Protein AF-A0A966KJ25-F1 (afdb_monomer_lite)

Radius of gyration: 10.29 Å; chains: 1; bounding box: 28×13×21 Å

Secondary structure (DSSP, 8-state):
-EEEEE--GGGGGGS-TT-BTTEEEEE--TT--HHHHHHHTT--

Structure (mmCIF, N/CA/C/O backbone):
data_AF-A0A966KJ25-F1
#
_entry.id   AF-A0A966KJ25-F1
#
loop_
_atom_site.group_PDB
_atom_site.id
_atom_site.type_symbol
_atom_site.label_atom_id
_atom_site.label_alt_id
_atom_site.label_comp_id
_atom_site.label_asym_id
_atom_site.label_entity_id
_atom_site.label_seq_id
_atom_site.pdbx_PDB_ins_code
_atom_site.Cartn_x
_atom_site.Cartn_y
_atom_site.Cartn_z
_atom_site.occupancy
_atom_site.B_iso_or_equiv
_atom_site.auth_seq_id
_atom_site.auth_comp_id
_atom_site.auth_asym_id
_atom_site.auth_atom_id
_atom_site.pdbx_PDB_model_num
ATOM 1 N N . MET A 1 1 ? -14.585 -4.287 -5.890 1.00 93.50 1 MET A N 1
ATOM 2 C CA . MET A 1 1 ? -14.247 -2.848 -6.052 1.00 93.50 1 MET A CA 1
ATOM 3 C C . MET A 1 1 ? -12.830 -2.777 -6.581 1.00 93.50 1 MET A C 1
ATOM 5 O O . MET A 1 1 ? -11.991 -3.508 -6.082 1.00 93.50 1 MET A O 1
ATOM 9 N N . GLN A 1 2 ? -12.535 -1.904 -7.547 1.00 93.44 2 GLN A N 1
ATOM 10 C CA . GLN A 1 2 ? -11.159 -1.736 -8.026 1.00 93.44 2 GLN A CA 1
ATOM 11 C C . GLN A 1 2 ? -10.401 -0.653 -7.264 1.00 93.44 2 GLN A C 1
ATOM 13 O O . GLN A 1 2 ? -10.900 0.458 -7.086 1.00 93.44 2 GLN A O 1
ATOM 18 N N . VAL A 1 3 ? -9.165 -0.974 -6.883 1.00 93.56 3 VAL A N 1
ATOM 19 C CA . VAL A 1 3 ? -8.218 -0.037 -6.272 1.00 93.56 3 VAL A CA 1
ATOM 20 C C . VAL A 1 3 ? -6.850 -0.145 -6.939 1.00 93.56 3 VAL A C 1
ATOM 22 O O . VAL A 1 3 ? -6.468 -1.198 -7.449 1.00 93.56 3 VAL A O 1
ATOM 25 N N . THR A 1 4 ? -6.088 0.946 -6.905 1.00 95.06 4 THR A N 1
ATOM 26 C CA . THR A 1 4 ? -4.692 0.964 -7.356 1.00 95.06 4 THR A CA 1
ATOM 27 C C . THR A 1 4 ? -3.778 0.951 -6.140 1.00 95.06 4 THR A C 1
ATOM 29 O O . THR A 1 4 ? -3.734 1.925 -5.388 1.00 95.06 4 THR A O 1
ATOM 32 N N . LEU A 1 5 ? -3.021 -0.129 -5.966 1.00 94.00 5 LEU A N 1
ATOM 33 C CA . LEU A 1 5 ? -1.985 -0.227 -4.944 1.00 94.00 5 LEU A CA 1
ATOM 34 C C . LEU A 1 5 ? -0.667 0.293 -5.516 1.00 94.00 5 LEU A C 1
ATOM 36 O O . LEU A 1 5 ? -0.228 -0.185 -6.560 1.00 94.00 5 LEU A O 1
ATOM 40 N N . LYS A 1 6 ? -0.028 1.246 -4.830 1.00 95.19 6 LYS A N 1
ATOM 41 C CA . LYS A 1 6 ? 1.304 1.754 -5.186 1.00 95.19 6 LYS A CA 1
ATOM 42 C C . LYS A 1 6 ? 2.293 1.438 -4.075 1.00 95.19 6 LYS A C 1
ATOM 44 O O . LYS A 1 6 ? 2.099 1.883 -2.948 1.00 95.19 6 LYS A O 1
ATOM 49 N N . LEU A 1 7 ? 3.350 0.706 -4.400 1.00 94.50 7 LEU A N 1
ATOM 50 C CA . LEU A 1 7 ? 4.443 0.392 -3.480 1.00 94.50 7 LEU A CA 1
ATOM 51 C C . LEU A 1 7 ? 5.679 1.211 -3.864 1.00 94.50 7 LEU A C 1
ATOM 53 O O . LEU A 1 7 ? 5.869 1.549 -5.030 1.00 94.50 7 LEU A O 1
ATOM 57 N N . PHE A 1 8 ? 6.504 1.585 -2.890 1.00 93.81 8 PHE A N 1
ATOM 58 C CA . PHE A 1 8 ? 7.673 2.443 -3.108 1.00 93.81 8 PHE A CA 1
ATOM 59 C C . PHE A 1 8 ? 8.894 1.905 -2.364 1.00 93.81 8 PHE A C 1
ATOM 61 O O . PHE A 1 8 ? 8.764 1.163 -1.391 1.00 93.81 8 PHE A O 1
ATOM 68 N N . ALA A 1 9 ? 10.087 2.309 -2.811 1.00 93.81 9 ALA A N 1
ATOM 69 C CA . ALA A 1 9 ? 11.363 1.945 -2.197 1.00 93.81 9 ALA A CA 1
ATOM 70 C C . ALA A 1 9 ? 11.489 0.421 -1.973 1.00 93.81 9 ALA A C 1
ATOM 72 O O . ALA A 1 9 ? 11.366 -0.357 -2.926 1.00 93.81 9 ALA A O 1
ATOM 73 N N . SER A 1 10 ? 11.707 -0.003 -0.727 1.00 93.50 10 SER A N 1
ATOM 74 C CA . SER A 1 10 ? 11.880 -1.401 -0.317 1.00 93.50 10 SER A CA 1
ATOM 75 C C . SER A 1 10 ? 10.626 -2.267 -0.467 1.00 93.50 10 SER A C 1
ATOM 77 O O . SER A 1 10 ? 10.735 -3.483 -0.348 1.00 93.50 10 SER A O 1
ATOM 79 N N . LEU A 1 11 ? 9.460 -1.681 -0.760 1.00 93.44 11 LEU A N 1
ATOM 80 C CA . LEU A 1 11 ? 8.206 -2.417 -0.946 1.00 93.44 11 LEU A CA 1
ATOM 81 C C . LEU A 1 11 ? 7.987 -2.891 -2.393 1.00 93.44 11 LEU A C 1
ATOM 83 O O . LEU A 1 11 ? 7.115 -3.713 -2.647 1.00 93.44 11 LEU A O 1
ATOM 87 N N . THR A 1 12 ? 8.793 -2.420 -3.350 1.00 90.31 12 THR A N 1
ATOM 88 C CA . THR A 1 12 ? 8.714 -2.835 -4.766 1.00 90.31 12 THR A CA 1
ATOM 89 C C . THR A 1 12 ? 8.743 -4.363 -4.974 1.00 90.31 12 THR A C 1
ATOM 91 O O . THR A 1 12 ? 7.974 -4.843 -5.805 1.00 90.31 12 THR A O 1
ATOM 94 N N . PRO A 1 13 ? 9.551 -5.157 -4.235 1.00 90.69 13 PRO A N 1
ATOM 95 C CA . PRO A 1 13 ? 9.589 -6.616 -4.387 1.00 90.69 13 PRO A CA 1
ATOM 96 C C . PRO A 1 13 ? 8.287 -7.342 -4.026 1.00 90.69 13 PRO A C 1
ATOM 98 O O . PRO A 1 13 ? 8.124 -8.495 -4.411 1.00 90.69 13 PRO A O 1
ATOM 101 N N . TYR A 1 14 ? 7.371 -6.687 -3.308 1.00 90.25 14 TYR A N 1
ATOM 102 C CA . TYR A 1 14 ? 6.074 -7.258 -2.939 1.00 90.25 14 TYR A CA 1
ATOM 103 C C . TYR A 1 14 ? 5.006 -7.049 -4.019 1.00 90.25 14 TYR A C 1
ATOM 105 O O . TYR A 1 14 ? 3.886 -7.541 -3.893 1.00 90.25 14 TYR A O 1
ATOM 113 N N . LEU A 1 15 ? 5.328 -6.329 -5.099 1.00 90.06 15 LEU A N 1
ATOM 114 C CA . LEU A 1 15 ? 4.419 -6.206 -6.228 1.00 90.06 15 LEU A CA 1
ATOM 115 C C . LEU A 1 15 ? 4.310 -7.539 -6.985 1.00 90.06 15 LEU A C 1
ATOM 117 O O . LEU A 1 15 ? 5.319 -8.207 -7.235 1.00 90.06 15 LEU A O 1
ATOM 121 N N . PRO A 1 16 ? 3.102 -7.922 -7.425 1.00 87.31 16 PRO A N 1
ATOM 122 C CA . PRO A 1 16 ? 2.924 -9.109 -8.245 1.00 87.31 16 PRO A CA 1
ATOM 123 C C . PRO A 1 16 ? 3.590 -8.937 -9.618 1.00 87.31 16 PRO A C 1
ATOM 125 O O . PRO A 1 16 ? 3.749 -7.830 -10.123 1.00 87.31 16 PRO A O 1
ATOM 128 N N . LYS A 1 17 ? 3.931 -10.050 -10.282 1.00 87.06 17 LYS A N 1
ATOM 129 C CA . LYS A 1 17 ? 4.687 -10.049 -11.557 1.00 87.06 17 LYS A CA 1
ATOM 130 C C . LYS A 1 17 ? 4.031 -9.269 -12.706 1.00 87.06 17 LYS A C 1
ATOM 132 O O . LYS A 1 17 ? 4.715 -8.908 -13.655 1.00 87.06 17 LYS A O 1
ATOM 137 N N . HIS A 1 18 ? 2.718 -9.049 -12.645 1.00 89.50 18 HIS A N 1
ATOM 138 C CA . HIS A 1 18 ? 1.956 -8.288 -13.639 1.00 89.50 18 HIS A CA 1
ATOM 139 C C . HIS A 1 18 ? 1.802 -6.801 -13.272 1.00 89.50 18 HIS A C 1
ATOM 141 O O . HIS A 1 18 ? 1.085 -6.072 -13.958 1.00 89.50 18 HIS A O 1
ATOM 147 N N . ALA A 1 19 ? 2.441 -6.344 -12.192 1.00 91.38 19 ALA A N 1
ATOM 148 C CA . ALA A 1 19 ? 2.471 -4.939 -11.827 1.00 91.38 19 ALA A CA 1
ATOM 149 C C . ALA A 1 19 ? 3.176 -4.114 -12.908 1.00 91.38 19 ALA A C 1
ATOM 151 O O . ALA A 1 19 ? 4.138 -4.550 -13.548 1.00 91.38 19 ALA A O 1
ATOM 152 N N . LYS A 1 20 ? 2.704 -2.885 -13.096 1.00 92.06 20 LYS A N 1
ATOM 153 C CA . LYS A 1 20 ? 3.299 -1.940 -14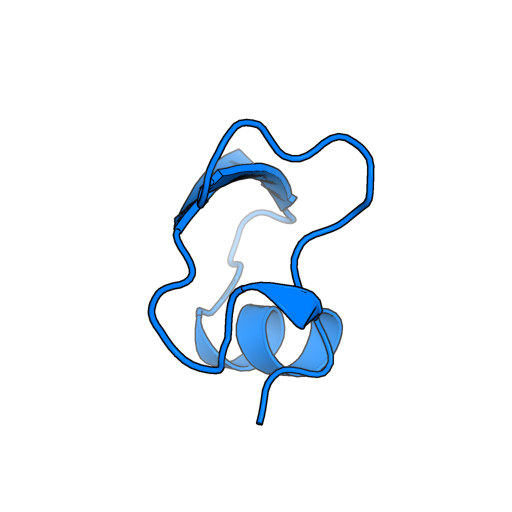.033 1.00 92.06 20 LYS A CA 1
ATOM 154 C C . LYS A 1 20 ? 4.055 -0.901 -13.224 1.00 92.06 20 LYS A C 1
ATOM 156 O O . LYS A 1 20 ? 3.455 -0.129 -12.488 1.00 92.06 20 LYS A O 1
ATOM 161 N N . ARG A 1 21 ? 5.380 -0.850 -13.386 1.00 91.75 21 ARG A N 1
ATOM 162 C CA . ARG A 1 21 ? 6.262 0.005 -12.572 1.00 91.75 21 ARG A CA 1
ATOM 163 C C . ARG A 1 21 ? 6.113 -0.324 -11.084 1.00 91.75 21 ARG A C 1
ATOM 165 O O . ARG A 1 21 ? 6.520 -1.396 -10.663 1.00 91.75 21 ARG A O 1
ATOM 172 N N . ASN A 1 22 ? 5.558 0.603 -10.313 1.00 93.50 22 ASN A N 1
ATOM 173 C CA . ASN A 1 22 ? 5.435 0.524 -8.871 1.00 93.50 22 ASN A CA 1
ATOM 174 C C . ASN A 1 22 ? 3.965 0.404 -8.428 1.00 93.50 22 ASN A C 1
ATOM 176 O O . ASN A 1 22 ? 3.645 0.639 -7.265 1.00 93.50 22 ASN A O 1
ATOM 180 N N . GLU A 1 23 ? 3.068 0.079 -9.362 1.00 95.00 23 GLU A N 1
ATOM 181 C CA . GLU A 1 23 ? 1.632 0.014 -9.123 1.00 95.00 23 GLU A CA 1
ATOM 182 C C . GLU A 1 23 ? 0.976 -1.233 -9.722 1.00 95.00 23 GLU A C 1
ATOM 184 O O . GLU A 1 23 ? 1.417 -1.781 -10.738 1.00 95.00 23 GLU A O 1
ATOM 189 N N . VAL A 1 24 ? -0.109 -1.669 -9.087 1.00 94.44 24 VAL A N 1
ATOM 190 C CA . VAL A 1 24 ? -0.965 -2.762 -9.551 1.00 94.44 24 VAL A CA 1
ATOM 191 C C . VAL A 1 24 ? -2.431 -2.421 -9.294 1.00 94.44 24 VAL A C 1
ATOM 193 O O . VAL A 1 24 ? -2.772 -1.832 -8.267 1.00 94.44 24 VAL A O 1
ATOM 196 N N . GLN A 1 25 ? -3.298 -2.779 -10.239 1.00 94.31 25 GLN A N 1
ATOM 197 C CA . GLN A 1 25 ? -4.744 -2.732 -10.042 1.00 94.31 25 GLN A CA 1
ATOM 198 C C . GLN A 1 25 ? -5.212 -4.038 -9.415 1.00 94.31 25 GLN A C 1
ATOM 200 O O . GLN A 1 25 ? -4.886 -5.117 -9.909 1.00 94.31 25 GLN A O 1
ATOM 205 N N . LEU A 1 26 ? -5.976 -3.930 -8.335 1.00 91.94 26 LEU A N 1
ATOM 206 C CA . LEU A 1 26 ? -6.505 -5.068 -7.599 1.00 91.94 26 LEU A CA 1
ATOM 207 C C . LEU A 1 26 ? -8.022 -4.948 -7.537 1.00 91.94 26 LEU A C 1
ATOM 209 O O . LEU A 1 26 ? -8.553 -3.878 -7.226 1.00 91.94 26 LEU A O 1
ATOM 213 N N . ASP A 1 27 ? -8.707 -6.053 -7.816 1.00 93.50 27 ASP A N 1
ATOM 214 C CA . ASP A 1 27 ? -10.107 -6.191 -7.439 1.00 93.50 27 ASP A CA 1
ATOM 215 C C . ASP A 1 27 ? -10.165 -6.691 -5.997 1.00 93.50 27 ASP A C 1
ATOM 217 O O . ASP A 1 27 ? -9.578 -7.722 -5.659 1.00 93.50 27 ASP A O 1
ATOM 221 N N . VAL A 1 28 ? -10.820 -5.919 -5.139 1.00 91.81 28 VAL A N 1
ATOM 222 C CA . VAL A 1 28 ? -10.935 -6.186 -3.710 1.00 91.81 28 VAL A CA 1
ATOM 223 C C . VAL A 1 28 ? -12.403 -6.252 -3.287 1.00 91.81 28 VAL A C 1
ATOM 225 O O . VAL A 1 28 ? -13.240 -5.549 -3.866 1.00 91.81 28 VAL A O 1
ATOM 228 N N . PRO A 1 29 ? -12.746 -7.056 -2.266 1.00 94.50 29 PRO A N 1
ATOM 229 C CA . PRO A 1 29 ? -14.092 -7.073 -1.707 1.00 94.50 29 PRO A CA 1
ATOM 230 C C . PRO A 1 29 ? -14.551 -5.677 -1.280 1.00 94.50 29 PRO A C 1
ATOM 232 O O . PRO A 1 29 ? -13.766 -4.857 -0.802 1.00 94.50 29 PRO A O 1
ATOM 235 N N . GLU A 1 30 ? -15.839 -5.399 -1.439 1.00 93.00 30 GLU A N 1
ATOM 236 C CA . GLU A 1 30 ? -16.435 -4.176 -0.905 1.00 93.00 30 GLU A CA 1
ATOM 237 C C . GLU A 1 30 ? -16.429 -4.222 0.635 1.00 93.00 30 GLU A C 1
ATOM 239 O O . GLU A 1 30 ? -16.609 -5.283 1.230 1.00 93.00 30 GLU A O 1
ATOM 244 N N . GLY A 1 31 ? -16.146 -3.098 1.301 1.00 92.69 31 GLY A N 1
ATOM 245 C CA . GLY A 1 31 ? -16.027 -3.032 2.769 1.00 92.69 31 GLY A CA 1
ATOM 246 C C . GLY A 1 31 ? -14.667 -3.457 3.356 1.00 92.69 31 GLY A C 1
ATOM 247 O O . GLY A 1 31 ? -14.360 -3.070 4.478 1.00 92.69 31 GLY A O 1
ATOM 248 N N . ILE A 1 32 ? -13.823 -4.162 2.590 1.00 94.56 32 ILE A N 1
ATOM 249 C CA . ILE A 1 32 ? -12.457 -3.701 2.292 1.00 94.56 32 ILE A CA 1
ATOM 250 C C . ILE A 1 32 ? -11.761 -2.700 3.235 1.00 94.56 32 ILE A C 1
ATOM 252 O O . ILE A 1 32 ? -11.722 -1.527 2.865 1.00 94.56 32 ILE A O 1
ATOM 256 N N . THR A 1 33 ? -11.157 -3.073 4.370 1.00 94.69 33 THR A N 1
ATOM 257 C CA . THR A 1 33 ? -10.275 -2.126 5.092 1.00 94.69 33 THR A CA 1
ATOM 258 C C . THR A 1 33 ? -8.837 -2.138 4.559 1.00 94.69 33 THR A C 1
ATOM 260 O O . THR A 1 33 ? -8.340 -3.149 4.063 1.00 94.69 33 THR A O 1
ATOM 263 N N . VAL A 1 34 ? -8.125 -1.016 4.712 1.00 91.94 34 VAL A N 1
ATOM 264 C CA . VAL A 1 34 ? -6.705 -0.910 4.321 1.00 91.94 34 VAL A CA 1
ATOM 265 C C . VAL A 1 34 ? -5.827 -1.891 5.108 1.00 91.94 34 VAL A C 1
ATOM 267 O O . VAL A 1 34 ? -4.940 -2.504 4.526 1.00 91.94 34 VAL A O 1
ATOM 270 N N . ALA A 1 35 ? -6.093 -2.087 6.405 1.00 93.06 35 ALA A N 1
ATOM 271 C CA . ALA A 1 35 ? -5.330 -3.018 7.242 1.00 93.06 35 ALA A CA 1
ATOM 272 C C . ALA A 1 35 ? -5.435 -4.463 6.728 1.00 93.06 35 ALA A C 1
ATOM 274 O O . ALA A 1 35 ? -4.419 -5.108 6.487 1.00 93.06 35 ALA A O 1
ATOM 275 N N . GLN A 1 36 ? -6.656 -4.927 6.446 1.00 93.56 36 GLN A N 1
AT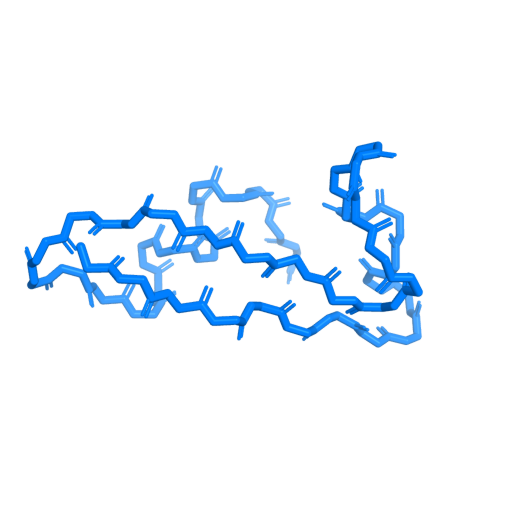OM 276 C CA . GLN A 1 36 ? -6.885 -6.255 5.867 1.00 93.56 36 GLN A CA 1
ATOM 277 C 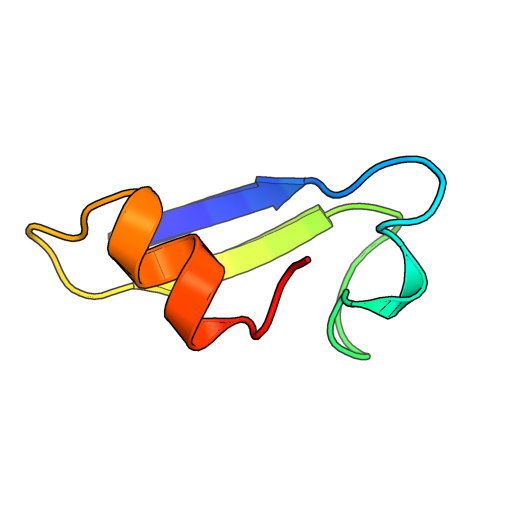C . GLN A 1 36 ? -6.212 -6.409 4.496 1.00 93.56 36 GLN A C 1
ATOM 279 O O . GLN A 1 36 ? -5.706 -7.478 4.169 1.00 93.56 36 GLN A O 1
ATOM 284 N N . MET A 1 37 ? -6.176 -5.346 3.688 1.00 91.44 37 MET A N 1
ATOM 285 C CA . MET A 1 37 ? -5.499 -5.366 2.390 1.00 91.44 37 MET A CA 1
ATOM 286 C C . MET A 1 37 ? -3.977 -5.539 2.530 1.00 91.44 37 MET A C 1
ATOM 288 O O . MET A 1 37 ? -3.382 -6.291 1.759 1.00 91.44 37 MET A O 1
ATOM 292 N N . ILE A 1 38 ? -3.355 -4.873 3.507 1.00 91.81 38 ILE A N 1
ATOM 293 C CA . ILE A 1 38 ? -1.922 -5.013 3.818 1.00 91.81 38 ILE A CA 1
ATOM 294 C C . ILE A 1 38 ? -1.613 -6.450 4.257 1.00 91.81 38 ILE A C 1
ATOM 296 O O . ILE A 1 38 ? -0.687 -7.063 3.722 1.00 91.81 38 ILE A O 1
ATOM 300 N N . GLU A 1 39 ? -2.434 -7.011 5.150 1.00 91.62 39 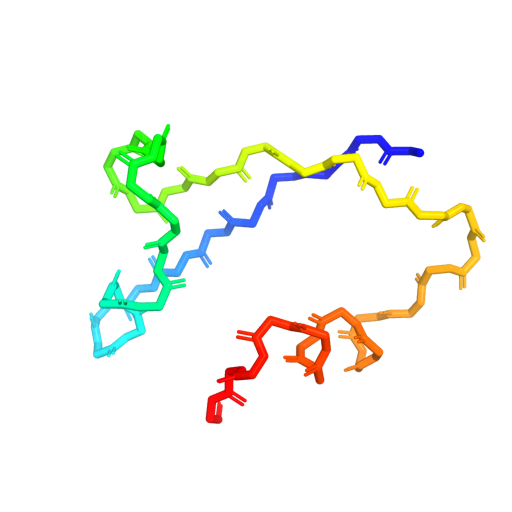GLU A N 1
ATOM 301 C CA . GLU A 1 39 ? -2.308 -8.398 5.619 1.00 91.62 39 GLU A CA 1
ATOM 302 C C . GLU A 1 39 ? -2.435 -9.409 4.469 1.00 91.62 39 GLU A C 1
ATOM 304 O O . GLU A 1 39 ? -1.589 -10.288 4.319 1.00 91.62 39 GLU A O 1
ATOM 309 N N . MET A 1 40 ? -3.442 -9.261 3.598 1.00 87.44 40 MET A N 1
ATOM 310 C CA . MET A 1 40 ? -3.650 -10.154 2.447 1.00 87.44 40 MET A CA 1
ATOM 311 C C . MET A 1 40 ? -2.475 -10.156 1.462 1.00 87.44 40 MET A C 1
ATOM 313 O O . MET A 1 40 ? -2.199 -11.176 0.830 1.00 87.44 40 MET A O 1
ATOM 317 N N . GLN A 1 41 ? -1.802 -9.015 1.305 1.00 87.19 41 GLN A N 1
ATOM 318 C CA . GLN A 1 41 ? -0.647 -8.872 0.418 1.00 87.19 41 GLN A CA 1
ATOM 319 C C . GLN A 1 41 ? 0.675 -9.277 1.093 1.00 87.19 41 GLN A C 1
ATOM 321 O O . GLN A 1 41 ? 1.719 -9.212 0.446 1.00 87.19 41 GLN A O 1
ATOM 326 N N . ASN A 1 42 ? 0.643 -9.719 2.361 1.00 86.50 42 ASN A N 1
ATOM 327 C CA . ASN A 1 42 ? 1.824 -10.035 3.172 1.00 86.50 42 ASN A CA 1
ATOM 328 C C . ASN A 1 42 ? 2.878 -8.914 3.12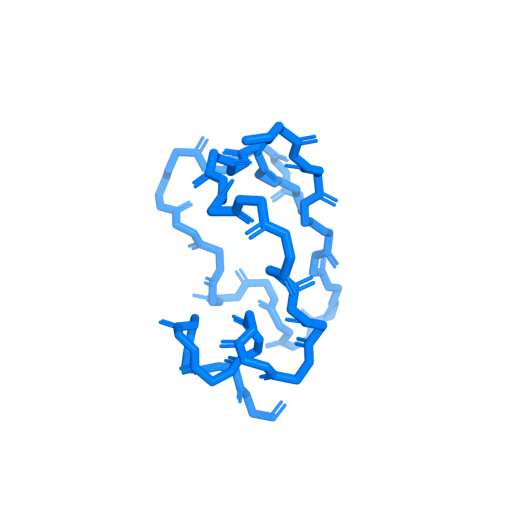7 1.00 86.50 42 ASN A C 1
ATOM 330 O O . ASN A 1 42 ? 4.074 -9.174 2.970 1.00 86.50 42 ASN A O 1
ATOM 334 N N . LEU A 1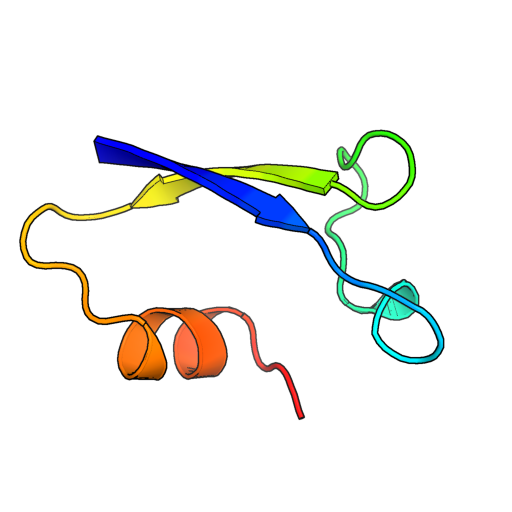 43 ? 2.417 -7.663 3.205 1.00 87.88 43 LEU A N 1
ATOM 335 C CA . LEU A 1 43 ? 3.302 -6.504 3.248 1.00 87.88 43 LEU A CA 1
ATOM 336 C C . LEU A 1 43 ? 3.875 -6.328 4.667 1.00 87.88 43 LEU A C 1
ATOM 338 O O . LEU A 1 43 ? 3.151 -6.579 5.633 1.00 87.88 43 LEU A O 1
ATOM 342 N N . PRO A 1 44 ? 5.152 -5.921 4.793 1.00 83.50 44 PRO A N 1
ATOM 343 C CA . PRO A 1 44 ? 5.793 -5.646 6.075 1.00 83.50 44 PRO A CA 1
ATOM 344 C C . PRO A 1 44 ? 5.353 -4.311 6.690 1.00 83.50 44 PRO A C 1
ATOM 346 O O . PRO A 1 44 ? 4.883 -3.422 5.938 1.00 83.50 44 PRO A O 1
#

Foldseek 3Di:
DKDKDFDDDPQQVLDDPPADDRIDIDDDDPVDDPVVVCVVSVHD

Sequence (44 aa):
MQVTLKLFASLTPYLPKHAKRNEVQLDVPEGITVAQMIEMQNLP

pLDDT: mean 91.91, std 2.72, range [83.5, 95.19]